Protein AF-A0A8T5KZ20-F1 (afdb_monomer_lite)

Radius of gyration: 14.6 Å; chains: 1; bounding box: 41×32×32 Å

Secondary structure (DSSP, 8-state):
-PPPHHHHHHHHHHHHTT--HHHHHHIIIIIHHHHHHHHHHH---HHHHHHHHHHHT-SSHHHHHHHHHHHHHHHHSS---GGGTHHHHHHHHHHHHH-S-HHHHHHHHHHHHHHHHH-GGG--S---HHHHHHHHHHHHHH-GGGHHHHHHHHHHHHHHH-

Structure (mmCIF, N/CA/C/O backbone):
data_AF-A0A8T5KZ20-F1
#
_entry.id   AF-A0A8T5KZ20-F1
#
loop_
_atom_site.group_PDB
_atom_site.id
_atom_site.type_symbol
_atom_site.label_atom_id
_atom_site.label_alt_id
_atom_site.label_comp_id
_atom_site.label_asym_id
_atom_site.label_entity_id
_atom_site.label_seq_id
_atom_site.pdbx_PDB_ins_code
_atom_site.Cartn_x
_atom_site.Cartn_y
_atom_site.Cartn_z
_atom_site.occupancy
_atom_site.B_iso_or_equiv
_atom_site.auth_seq_id
_atom_site.auth_comp_id
_atom_site.auth_asym_id
_atom_site.auth_atom_id
_atom_site.pdbx_PDB_model_num
ATOM 1 N N . MET A 1 1 ? 22.403 11.211 11.321 1.00 44.22 1 MET A N 1
ATOM 2 C CA . MET A 1 1 ? 20.961 11.431 11.561 1.00 44.22 1 MET A CA 1
ATOM 3 C C . MET A 1 1 ? 20.259 10.110 11.298 1.00 44.22 1 MET A C 1
ATOM 5 O O . MET A 1 1 ? 20.687 9.432 10.369 1.00 44.22 1 MET A O 1
ATOM 9 N N . SER A 1 2 ? 19.284 9.719 12.126 1.00 60.84 2 SER A N 1
ATOM 10 C CA . SER A 1 2 ? 18.373 8.611 11.785 1.00 60.84 2 SER A CA 1
ATOM 11 C C . SER A 1 2 ? 17.575 9.001 10.534 1.00 60.84 2 SER A C 1
ATOM 13 O O . SER A 1 2 ? 17.360 10.195 10.323 1.00 60.84 2 SER A O 1
ATOM 15 N N . ARG A 1 3 ? 17.213 8.041 9.679 1.00 70.69 3 ARG A N 1
ATOM 16 C CA . ARG A 1 3 ? 16.355 8.304 8.510 1.00 70.69 3 ARG A CA 1
ATOM 17 C C . ARG A 1 3 ? 14.904 8.399 8.974 1.00 70.69 3 ARG A C 1
ATOM 19 O O . ARG A 1 3 ? 14.487 7.542 9.743 1.00 70.69 3 ARG A O 1
ATOM 26 N N . THR A 1 4 ? 14.162 9.392 8.488 1.00 87.44 4 THR A N 1
ATOM 27 C CA . THR A 1 4 ? 12.720 9.515 8.764 1.00 87.44 4 THR A CA 1
ATOM 28 C C . THR A 1 4 ? 11.908 8.546 7.894 1.00 87.44 4 THR A C 1
ATOM 30 O O . THR A 1 4 ? 12.396 8.095 6.852 1.00 87.44 4 THR A O 1
ATOM 33 N N . ALA A 1 5 ? 10.656 8.252 8.265 1.00 89.94 5 ALA A N 1
ATOM 34 C CA . ALA A 1 5 ? 9.738 7.461 7.430 1.00 89.94 5 ALA A CA 1
ATOM 35 C C . ALA A 1 5 ? 9.589 8.074 6.023 1.00 89.94 5 ALA A C 1
ATOM 37 O O . ALA A 1 5 ? 9.722 7.392 5.006 1.00 89.94 5 ALA A O 1
ATOM 38 N N . THR A 1 6 ? 9.444 9.397 5.965 1.00 90.00 6 THR A N 1
ATOM 39 C CA . THR A 1 6 ? 9.458 10.206 4.742 1.00 90.00 6 THR A CA 1
ATOM 40 C C . THR A 1 6 ? 10.697 9.991 3.863 1.00 90.00 6 THR A C 1
ATOM 42 O O . THR A 1 6 ? 10.554 9.977 2.632 1.00 90.00 6 THR A O 1
ATOM 45 N N . ASP A 1 7 ? 11.893 9.838 4.440 1.00 91.94 7 ASP A N 1
ATOM 46 C CA . ASP A 1 7 ? 13.124 9.565 3.681 1.00 91.94 7 ASP A CA 1
ATOM 47 C C . ASP A 1 7 ? 13.110 8.149 3.106 1.00 91.94 7 ASP A C 1
ATOM 49 O O . ASP A 1 7 ? 13.436 7.957 1.938 1.00 91.94 7 ASP A O 1
ATOM 53 N N . ILE A 1 8 ? 12.678 7.164 3.899 1.00 95.12 8 ILE A N 1
ATOM 54 C CA . ILE A 1 8 ? 12.572 5.765 3.462 1.00 95.12 8 ILE A CA 1
ATOM 55 C C . ILE A 1 8 ? 11.581 5.646 2.298 1.00 95.12 8 ILE A C 1
ATOM 57 O O . ILE A 1 8 ? 11.907 5.024 1.287 1.00 95.12 8 ILE A O 1
ATOM 61 N N . ILE A 1 9 ?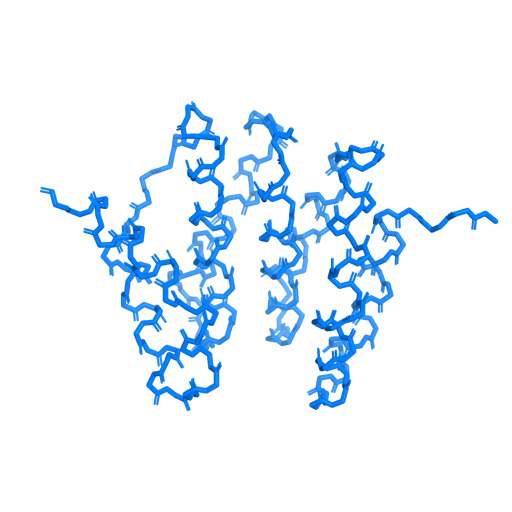 10.424 6.315 2.390 1.00 94.94 9 ILE A N 1
ATOM 62 C CA . ILE A 1 9 ? 9.430 6.352 1.309 1.00 94.94 9 ILE A CA 1
ATOM 63 C C . ILE A 1 9 ? 10.046 6.925 0.024 1.00 94.94 9 ILE A C 1
ATOM 65 O O . ILE A 1 9 ? 9.833 6.388 -1.062 1.00 94.94 9 ILE A O 1
ATOM 69 N N . SER A 1 10 ? 10.826 8.002 0.144 1.00 94.56 10 SER A N 1
ATOM 70 C CA . SER A 1 10 ? 11.446 8.676 -1.007 1.00 94.56 10 SER A CA 1
ATOM 71 C C . SER A 1 10 ? 12.562 7.841 -1.636 1.00 94.56 10 SER A C 1
ATOM 73 O O . SER A 1 10 ? 12.692 7.819 -2.858 1.00 94.56 10 SER A O 1
ATOM 75 N N . ASP A 1 11 ? 13.335 7.126 -0.819 1.00 94.69 11 ASP A N 1
ATOM 76 C CA . ASP A 1 11 ? 14.331 6.175 -1.300 1.00 94.69 11 ASP A CA 1
ATOM 77 C C . ASP A 1 11 ? 13.656 5.057 -2.097 1.00 94.69 11 ASP A C 1
ATOM 79 O O . ASP A 1 11 ? 14.062 4.811 -3.231 1.00 94.69 11 ASP A O 1
ATOM 83 N N . GLY A 1 12 ? 12.595 4.438 -1.569 1.00 96.25 12 GLY A N 1
ATOM 84 C CA . GLY A 1 12 ? 11.894 3.359 -2.273 1.00 96.25 12 GLY A CA 1
ATOM 85 C C . GLY A 1 12 ? 11.258 3.797 -3.592 1.00 96.25 12 GLY A C 1
ATOM 86 O O . GLY A 1 12 ? 11.312 3.038 -4.553 1.00 96.25 12 GLY A O 1
ATOM 87 N N . LEU A 1 13 ? 10.811 5.055 -3.721 1.00 97.19 13 LEU A N 1
ATOM 88 C CA . LEU A 1 13 ? 10.358 5.600 -5.009 1.00 97.19 13 LEU A CA 1
ATOM 89 C C . LEU A 1 13 ? 11.448 5.503 -6.094 1.00 97.19 13 LEU A C 1
ATOM 91 O O . LEU A 1 13 ? 11.149 5.217 -7.250 1.00 97.19 13 LEU A O 1
ATOM 95 N N . SER A 1 14 ? 12.719 5.710 -5.741 1.00 96.12 14 SER A N 1
ATOM 96 C CA . SER A 1 14 ? 13.820 5.610 -6.709 1.00 96.12 14 SER A CA 1
ATOM 97 C C . SER A 1 14 ? 14.075 4.182 -7.209 1.00 96.12 14 SER A C 1
ATOM 99 O O . SER A 1 14 ? 14.599 4.015 -8.312 1.00 96.12 14 SER A O 1
ATOM 101 N N . TYR A 1 15 ? 13.696 3.172 -6.421 1.00 97.06 15 TYR A N 1
ATOM 102 C CA . TYR A 1 15 ? 13.741 1.755 -6.791 1.00 97.06 15 TYR A CA 1
ATOM 103 C C . TYR A 1 15 ? 12.489 1.370 -7.587 1.00 97.06 15 TYR A C 1
ATOM 105 O O . TYR A 1 15 ? 12.611 0.798 -8.666 1.00 97.06 15 TYR A O 1
ATOM 113 N N . ALA A 1 16 ? 11.308 1.809 -7.146 1.00 96.31 16 ALA A N 1
ATOM 114 C CA . ALA A 1 16 ? 10.041 1.565 -7.836 1.00 96.31 16 ALA A CA 1
ATOM 115 C C . ALA A 1 16 ? 10.035 2.110 -9.277 1.00 96.31 16 ALA A C 1
ATOM 117 O O . ALA A 1 16 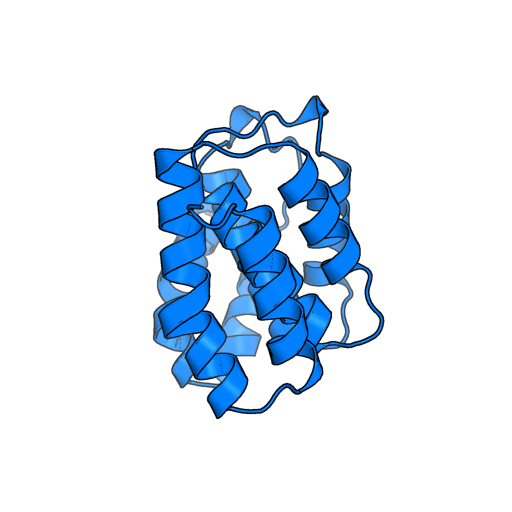? 9.517 1.470 -10.181 1.00 96.31 16 ALA A O 1
ATOM 118 N N . ILE A 1 17 ? 10.676 3.260 -9.531 1.00 95.94 17 ILE A N 1
ATOM 119 C CA . ILE A 1 17 ? 10.820 3.808 -10.895 1.00 95.94 17 ILE A CA 1
ATOM 120 C C . ILE A 1 17 ? 11.606 2.869 -11.825 1.00 95.94 17 ILE A C 1
ATOM 122 O O . ILE A 1 17 ? 11.356 2.859 -13.030 1.00 95.94 17 ILE A O 1
ATOM 126 N N . LYS A 1 18 ? 12.583 2.125 -11.297 1.00 94.62 18 LYS A N 1
ATOM 127 C CA . LYS A 1 18 ? 13.371 1.170 -12.088 1.00 94.62 18 LYS A CA 1
ATOM 128 C C . LYS A 1 18 ? 12.610 -0.138 -12.296 1.00 94.62 18 LYS A C 1
ATOM 130 O O . LYS A 1 18 ? 12.681 -0.683 -13.392 1.00 94.62 18 LYS A O 1
ATOM 135 N N . GLY A 1 19 ? 11.897 -0.595 -11.262 1.00 89.50 19 GLY A N 1
ATOM 136 C CA . GLY A 1 19 ? 10.937 -1.697 -11.330 1.00 89.50 19 GLY A CA 1
ATOM 137 C C . GLY A 1 19 ? 11.530 -3.053 -11.716 1.00 89.50 19 GLY A C 1
ATOM 138 O O . GLY A 1 19 ? 10.825 -3.851 -12.320 1.00 89.50 19 GLY A O 1
ATOM 139 N N . SER A 1 20 ? 12.816 -3.307 -11.442 1.00 94.69 20 SER A N 1
ATOM 140 C CA . SER A 1 20 ? 13.394 -4.646 -11.631 1.00 94.69 20 SER A CA 1
ATOM 141 C C . SER A 1 20 ? 13.108 -5.560 -10.436 1.00 94.69 20 SER A C 1
ATOM 143 O O . SER A 1 20 ? 12.874 -5.071 -9.331 1.00 94.69 20 SER A O 1
ATOM 145 N N . ASP A 1 21 ? 13.190 -6.877 -10.627 1.00 91.50 21 ASP A N 1
ATOM 146 C CA . ASP A 1 21 ? 12.980 -7.867 -9.556 1.00 91.50 21 ASP A CA 1
ATOM 147 C C . ASP A 1 21 ? 13.920 -7.637 -8.357 1.00 91.50 21 ASP A C 1
ATOM 149 O O . ASP A 1 21 ? 13.506 -7.714 -7.200 1.00 91.50 21 ASP A O 1
ATOM 153 N N . ASP A 1 22 ? 15.180 -7.267 -8.620 1.00 94.75 22 ASP A N 1
ATOM 154 C CA . ASP A 1 22 ? 16.159 -6.922 -7.580 1.00 94.75 22 ASP A CA 1
ATOM 155 C C . ASP A 1 22 ? 15.755 -5.645 -6.816 1.00 94.75 22 ASP A C 1
ATOM 157 O O . ASP A 1 22 ? 15.959 -5.542 -5.601 1.00 94.75 22 ASP A O 1
ATOM 161 N N . ASP A 1 23 ? 15.183 -4.656 -7.515 1.00 96.00 23 ASP A N 1
ATOM 162 C CA . ASP A 1 23 ? 14.691 -3.423 -6.895 1.00 96.00 23 ASP A CA 1
ATOM 163 C C . ASP A 1 23 ? 13.477 -3.715 -5.994 1.00 96.00 23 ASP A C 1
ATOM 165 O O . ASP A 1 23 ? 13.411 -3.191 -4.880 1.00 96.00 23 ASP A O 1
ATOM 169 N N . TRP A 1 24 ? 12.555 -4.578 -6.435 1.00 93.88 24 TRP A N 1
ATOM 170 C CA . TRP A 1 24 ? 11.393 -5.011 -5.651 1.00 93.88 24 TRP A CA 1
ATOM 171 C C . TRP A 1 24 ? 11.781 -5.859 -4.445 1.00 93.88 24 TRP A C 1
ATOM 173 O O . TRP A 1 24 ? 11.332 -5.578 -3.335 1.00 93.88 24 TRP A O 1
ATOM 183 N N . THR A 1 25 ? 12.712 -6.797 -4.618 1.00 93.75 25 THR A N 1
ATOM 184 C CA . THR A 1 25 ? 13.295 -7.567 -3.509 1.00 93.75 25 THR A CA 1
ATOM 185 C C . THR A 1 25 ? 13.895 -6.627 -2.461 1.00 93.75 25 THR A C 1
ATOM 187 O O . THR A 1 25 ? 13.673 -6.777 -1.260 1.00 93.75 25 THR A O 1
ATOM 190 N N . TYR A 1 26 ? 14.618 -5.586 -2.891 1.00 95.94 26 TYR A N 1
ATOM 191 C CA . TYR A 1 26 ? 15.167 -4.595 -1.967 1.00 95.94 26 TYR A CA 1
ATOM 192 C C . TYR A 1 26 ? 14.082 -3.772 -1.256 1.00 95.94 26 TYR A C 1
ATOM 194 O O . TYR A 1 26 ? 14.206 -3.489 -0.059 1.00 95.94 26 TYR A O 1
ATOM 202 N N . ILE A 1 27 ? 13.023 -3.375 -1.964 1.00 95.94 27 ILE A N 1
ATOM 203 C CA . ILE A 1 27 ? 11.883 -2.682 -1.358 1.00 95.94 27 ILE A CA 1
ATOM 204 C C . ILE A 1 27 ? 11.269 -3.561 -0.262 1.00 95.94 27 ILE A C 1
ATOM 206 O O . ILE A 1 27 ? 11.230 -3.130 0.896 1.00 95.94 27 ILE A O 1
ATOM 210 N N . ASP A 1 28 ? 10.877 -4.786 -0.598 1.00 93.19 28 ASP A N 1
ATOM 211 C CA . ASP A 1 28 ? 10.085 -5.660 0.269 1.00 93.19 28 ASP A CA 1
ATOM 212 C C . ASP A 1 28 ? 10.898 -6.221 1.440 1.00 93.19 28 ASP A C 1
ATOM 214 O O . ASP A 1 28 ? 10.429 -6.220 2.579 1.00 93.19 28 ASP A O 1
ATOM 218 N N . GLU A 1 29 ? 12.150 -6.621 1.216 1.00 94.94 29 GLU A N 1
ATOM 219 C CA . GLU A 1 29 ? 12.967 -7.233 2.268 1.00 94.94 29 GLU A CA 1
ATOM 220 C C . GLU A 1 29 ? 13.754 -6.214 3.100 1.00 94.94 29 GLU A C 1
ATOM 222 O O . GLU A 1 29 ? 14.185 -6.514 4.217 1.00 94.94 29 GLU A O 1
ATOM 227 N N . THR A 1 30 ? 13.977 -4.997 2.583 1.00 95.38 30 THR A N 1
ATOM 228 C CA . THR A 1 30 ? 14.826 -4.002 3.258 1.00 95.38 30 THR A CA 1
ATOM 229 C C . THR A 1 30 ? 14.110 -2.705 3.603 1.00 95.38 30 THR A C 1
ATOM 231 O O . THR A 1 30 ? 14.254 -2.232 4.736 1.00 95.38 30 THR A O 1
ATOM 234 N N . LEU A 1 31 ? 13.415 -2.067 2.660 1.00 96.00 31 LEU A N 1
ATOM 235 C CA . LEU A 1 31 ? 12.844 -0.737 2.897 1.00 96.00 31 LEU A CA 1
ATOM 236 C C . LEU A 1 31 ? 11.542 -0.801 3.690 1.00 96.00 31 LEU A C 1
ATOM 238 O O . LEU A 1 31 ? 11.413 -0.059 4.663 1.00 96.00 31 LEU A O 1
ATOM 242 N N . ILE A 1 32 ? 10.628 -1.704 3.341 1.00 94.75 32 ILE A N 1
ATOM 243 C CA . ILE A 1 32 ? 9.338 -1.850 4.026 1.00 94.75 32 ILE A CA 1
ATOM 244 C C . ILE A 1 32 ? 9.501 -2.239 5.505 1.00 94.75 32 ILE A C 1
ATOM 246 O O . ILE A 1 32 ? 8.946 -1.536 6.352 1.00 94.75 32 ILE A O 1
ATOM 250 N N . PRO A 1 33 ? 10.341 -3.222 5.889 1.00 94.56 33 PRO A N 1
ATOM 251 C CA . PRO A 1 33 ? 10.554 -3.538 7.302 1.00 94.56 33 PRO A CA 1
ATOM 252 C C . PRO A 1 33 ? 11.154 -2.371 8.094 1.00 94.56 33 PRO A C 1
ATOM 254 O O . PRO A 1 33 ? 10.833 -2.169 9.267 1.00 94.56 33 PRO A O 1
ATOM 257 N N . LYS A 1 34 ? 12.028 -1.572 7.464 1.00 94.56 34 LYS A N 1
ATOM 258 C CA . LYS A 1 34 ? 12.569 -0.354 8.084 1.00 94.56 34 LYS A CA 1
ATOM 259 C C . LYS A 1 34 ? 11.493 0.709 8.245 1.00 94.56 34 LYS A C 1
ATOM 261 O O . LYS A 1 34 ? 11.443 1.323 9.304 1.00 94.56 34 LYS A O 1
ATOM 266 N N . LEU A 1 35 ? 10.649 0.906 7.232 1.00 93.50 35 LEU A N 1
ATOM 267 C CA . LEU A 1 35 ? 9.530 1.840 7.285 1.00 93.50 35 LEU A CA 1
ATOM 268 C C . LEU A 1 35 ? 8.588 1.480 8.434 1.00 93.50 35 LEU A C 1
ATOM 270 O O . LEU A 1 35 ? 8.359 2.317 9.298 1.00 93.50 35 LEU A O 1
ATOM 274 N N . GLU A 1 36 ? 8.105 0.237 8.494 1.00 92.00 36 GLU A N 1
ATOM 275 C CA . GLU A 1 36 ? 7.197 -0.223 9.553 1.00 92.00 36 GLU A CA 1
ATOM 276 C C . GLU A 1 36 ? 7.810 -0.034 10.945 1.00 92.00 36 GLU A C 1
ATOM 278 O O . GLU A 1 36 ? 7.160 0.493 11.847 1.00 92.00 36 GLU A O 1
ATOM 283 N N . LYS A 1 37 ? 9.091 -0.383 11.114 1.00 91.31 37 LYS A N 1
ATOM 284 C CA . LYS A 1 37 ? 9.805 -0.150 12.371 1.00 91.31 37 LYS A CA 1
ATOM 285 C C . LYS A 1 37 ? 9.857 1.337 12.736 1.00 91.31 37 LYS A C 1
ATOM 287 O O . LYS A 1 37 ? 9.558 1.683 13.876 1.00 91.31 37 LYS A O 1
ATOM 292 N N . THR A 1 38 ? 10.221 2.204 11.792 1.00 90.88 38 THR A N 1
ATOM 293 C CA . THR A 1 38 ? 10.285 3.654 12.019 1.00 90.88 38 THR A CA 1
ATOM 294 C C . THR A 1 38 ? 8.912 4.223 12.368 1.00 90.88 38 THR A C 1
ATOM 296 O O . THR A 1 38 ? 8.817 4.992 13.315 1.00 90.88 38 THR A O 1
ATOM 299 N N . LEU A 1 39 ? 7.843 3.805 11.684 1.00 88.31 39 LEU A N 1
ATOM 300 C CA . LEU A 1 39 ? 6.473 4.239 11.984 1.00 88.31 39 LEU A CA 1
ATOM 301 C C . LEU A 1 39 ? 6.022 3.804 13.388 1.00 88.31 39 LEU A C 1
ATOM 303 O O . LEU A 1 39 ? 5.350 4.557 14.085 1.00 88.31 39 LEU A O 1
ATOM 307 N N . ILE A 1 40 ? 6.418 2.611 13.844 1.00 86.69 40 ILE A N 1
ATOM 308 C CA . ILE A 1 40 ? 6.123 2.138 15.208 1.00 86.69 40 ILE A CA 1
ATOM 309 C C . ILE A 1 40 ? 6.908 2.932 16.265 1.00 86.69 40 ILE A C 1
ATOM 311 O O . ILE A 1 40 ? 6.374 3.219 17.336 1.00 86.69 40 ILE A O 1
ATOM 315 N N . GLU A 1 41 ? 8.177 3.250 15.999 1.00 86.81 41 GLU A N 1
ATOM 316 C CA . GLU A 1 41 ? 9.071 3.919 16.956 1.00 86.81 41 GLU A CA 1
ATOM 317 C C . GLU A 1 41 ? 8.833 5.432 17.044 1.00 86.81 41 GLU A C 1
ATOM 319 O O . GLU A 1 41 ? 8.860 6.000 18.137 1.00 86.81 41 GLU A O 1
ATOM 324 N N . GLU A 1 42 ? 8.619 6.084 15.902 1.00 84.44 42 GLU A N 1
ATOM 325 C CA . GLU A 1 42 ? 8.530 7.543 15.776 1.00 84.44 42 GLU A CA 1
ATOM 326 C C . GLU A 1 42 ? 7.081 8.035 15.617 1.00 84.44 42 GLU A C 1
ATOM 328 O O . GLU A 1 42 ? 6.806 9.215 15.838 1.00 84.44 42 GLU A O 1
ATOM 333 N N . GLY A 1 43 ? 6.147 7.130 15.312 1.00 78.81 43 GLY A N 1
ATOM 334 C CA . GLY A 1 43 ? 4.772 7.452 14.952 1.00 78.81 43 GLY A CA 1
ATOM 335 C C . GLY A 1 43 ? 4.618 7.766 13.464 1.00 78.81 43 GLY A C 1
ATOM 336 O O . GLY A 1 43 ? 5.584 7.826 12.701 1.00 78.81 43 GLY A O 1
ATOM 337 N N . THR A 1 44 ? 3.371 7.983 13.063 1.00 77.19 44 THR A N 1
ATOM 338 C CA . THR A 1 44 ? 3.017 8.359 11.693 1.00 77.19 44 THR A CA 1
ATOM 339 C C . THR A 1 44 ? 2.583 9.821 11.669 1.00 77.19 44 THR A C 1
ATOM 341 O O . THR A 1 44 ? 1.740 10.216 12.475 1.00 77.19 44 THR A O 1
ATOM 344 N N . ASP A 1 45 ? 3.137 10.619 10.755 1.00 77.06 45 ASP A N 1
ATOM 345 C CA . ASP A 1 45 ? 2.697 11.994 10.492 1.00 77.06 45 ASP A CA 1
ATOM 346 C C . ASP A 1 45 ? 1.835 12.046 9.214 1.00 77.06 45 ASP A C 1
ATOM 348 O O . ASP A 1 45 ? 1.834 11.142 8.372 1.00 77.06 45 ASP A O 1
ATOM 352 N N . GLY A 1 46 ? 1.052 13.112 9.055 1.00 77.25 46 GLY A N 1
ATOM 353 C CA . GLY A 1 46 ? 0.161 13.305 7.913 1.00 77.25 46 GLY A CA 1
ATOM 354 C C . GLY A 1 46 ? 0.894 13.388 6.570 1.00 77.25 46 GLY A C 1
ATOM 355 O O . GLY A 1 46 ? 0.305 13.162 5.510 1.00 77.25 46 GLY A O 1
ATOM 356 N N . SER A 1 47 ? 2.192 13.698 6.593 1.00 85.50 47 SER A N 1
ATOM 357 C CA . SER A 1 47 ? 3.015 13.840 5.394 1.00 85.50 47 SER A CA 1
ATOM 358 C C . SER A 1 47 ? 3.207 12.515 4.645 1.00 85.50 47 SER A C 1
ATOM 360 O O . SER A 1 47 ? 3.192 12.493 3.410 1.00 85.50 47 SER A O 1
ATOM 362 N N . GLU A 1 48 ? 3.315 11.406 5.376 1.00 89.69 48 GLU A N 1
ATOM 363 C CA . GLU A 1 48 ? 3.480 10.054 4.856 1.00 89.69 48 GLU A CA 1
ATOM 364 C C . GLU A 1 48 ? 2.222 9.614 4.097 1.00 89.69 48 GLU A C 1
ATOM 366 O O . GLU A 1 48 ? 2.324 9.116 2.972 1.00 89.69 48 GLU A O 1
ATOM 371 N N . TYR A 1 49 ? 1.036 9.899 4.645 1.00 89.44 49 TYR A N 1
ATOM 372 C CA . TYR A 1 49 ? -0.246 9.634 3.987 1.00 89.44 49 TYR A CA 1
ATOM 373 C C . TYR A 1 49 ? -0.394 10.426 2.679 1.00 89.44 49 TYR A C 1
ATOM 375 O O . TYR A 1 49 ? -0.743 9.855 1.645 1.00 89.44 49 TYR A O 1
ATOM 383 N N . ILE A 1 50 ? -0.053 11.723 2.683 1.00 89.50 50 ILE A N 1
ATOM 384 C CA . ILE A 1 50 ? -0.086 12.572 1.476 1.00 89.50 50 ILE A CA 1
ATOM 385 C C . ILE A 1 50 ? 0.889 12.057 0.410 1.00 89.50 50 ILE A C 1
ATOM 387 O O . ILE A 1 50 ? 0.604 12.124 -0.788 1.00 89.50 50 ILE A O 1
ATOM 391 N N . LYS A 1 51 ? 2.065 11.562 0.814 1.00 92.00 51 LYS A N 1
ATOM 392 C CA . LYS A 1 51 ? 3.015 10.952 -0.122 1.00 92.00 51 LYS A CA 1
ATOM 393 C C . LYS A 1 51 ? 2.445 9.677 -0.728 1.00 92.00 51 LYS A C 1
ATOM 395 O O . LYS A 1 51 ? 2.465 9.561 -1.949 1.00 92.00 51 LYS A O 1
ATOM 400 N N . SER A 1 52 ? 1.904 8.780 0.093 1.00 93.19 52 SER A N 1
ATOM 401 C CA . SER A 1 52 ? 1.258 7.550 -0.374 1.00 93.19 52 SER A CA 1
ATOM 402 C C . SER A 1 52 ? 0.148 7.845 -1.386 1.00 93.19 52 SER A C 1
ATOM 404 O O . SER A 1 52 ? 0.101 7.231 -2.447 1.00 93.19 52 SER A O 1
ATOM 406 N N . GLU A 1 53 ? -0.681 8.859 -1.116 1.00 94.44 53 GLU A N 1
ATOM 407 C CA . GLU A 1 53 ? -1.749 9.292 -2.023 1.00 94.44 53 GLU A CA 1
ATOM 408 C C . GLU A 1 53 ? -1.189 9.737 -3.382 1.00 94.44 53 GLU A C 1
ATOM 410 O O . GLU A 1 53 ? -1.685 9.341 -4.435 1.00 94.44 53 GLU A O 1
ATOM 415 N N . LYS A 1 54 ? -0.122 10.544 -3.381 1.00 95.62 54 LYS A N 1
ATOM 416 C CA . LYS A 1 54 ? 0.517 11.015 -4.620 1.00 95.62 54 LYS A CA 1
ATOM 417 C C . LYS A 1 54 ? 1.142 9.883 -5.431 1.00 95.62 54 LYS A C 1
ATOM 419 O O . LYS A 1 54 ? 1.127 9.963 -6.656 1.00 95.62 54 LYS A O 1
ATOM 424 N N . LEU A 1 55 ? 1.693 8.865 -4.769 1.00 97.19 55 LEU A N 1
ATOM 425 C CA . LEU A 1 55 ? 2.234 7.675 -5.431 1.00 97.19 55 LEU A CA 1
ATOM 426 C C . LEU A 1 55 ? 1.113 6.894 -6.133 1.00 97.19 55 LEU A C 1
ATOM 428 O O . LEU A 1 55 ? 1.234 6.574 -7.309 1.00 97.19 55 LEU A O 1
ATOM 432 N N . LEU A 1 56 ? -0.017 6.690 -5.456 1.00 97.19 56 LEU A N 1
ATOM 433 C CA . LEU A 1 56 ? -1.176 5.974 -6.004 1.00 97.19 56 LEU A CA 1
ATOM 434 C C . LEU A 1 56 ? -1.858 6.694 -7.176 1.00 97.19 56 LEU A C 1
ATOM 436 O O . LEU A 1 56 ? -2.480 6.053 -8.014 1.00 97.19 56 LEU A O 1
ATOM 440 N N . ARG A 1 57 ? -1.736 8.022 -7.267 1.00 96.62 57 ARG A N 1
ATOM 441 C CA . ARG A 1 57 ? -2.243 8.809 -8.407 1.00 96.62 57 ARG A CA 1
ATOM 442 C C . ARG A 1 57 ? -1.283 8.846 -9.604 1.00 96.62 57 ARG A C 1
ATOM 444 O O . ARG A 1 57 ? -1.554 9.562 -10.567 1.00 96.62 57 ARG A O 1
ATOM 451 N N . ASN A 1 58 ? -0.138 8.170 -9.536 1.00 97.25 58 ASN A N 1
ATOM 452 C CA . ASN A 1 58 ? 0.863 8.219 -10.596 1.00 97.25 58 ASN A CA 1
ATOM 453 C C . ASN A 1 58 ? 0.439 7.402 -11.827 1.00 97.25 58 ASN A C 1
ATOM 455 O O . ASN A 1 58 ? -0.229 6.384 -11.704 1.00 97.25 58 ASN A O 1
ATOM 459 N N . GLU A 1 59 ? 0.861 7.814 -13.021 1.00 95.56 59 GLU A N 1
ATOM 460 C CA . GLU A 1 59 ? 0.573 7.086 -14.267 1.00 95.56 59 GLU A CA 1
ATOM 461 C C . GLU A 1 59 ? 1.401 5.797 -14.413 1.00 95.56 59 GLU A C 1
ATOM 463 O O . GLU A 1 59 ? 0.981 4.873 -15.107 1.00 95.56 59 GLU A O 1
ATOM 468 N N . ASN A 1 60 ? 2.543 5.697 -13.729 1.00 95.94 60 ASN A N 1
ATOM 469 C CA . ASN A 1 60 ? 3.378 4.502 -13.693 1.00 95.94 60 ASN A CA 1
ATOM 470 C C . ASN A 1 60 ? 2.844 3.487 -12.666 1.00 95.94 60 ASN A C 1
ATOM 472 O O . ASN A 1 60 ? 2.657 3.812 -11.494 1.00 95.94 60 ASN A O 1
ATOM 476 N N . ASP A 1 61 ? 2.622 2.262 -13.123 1.00 95.62 61 ASP A N 1
ATOM 477 C CA . ASP A 1 61 ? 2.104 1.123 -12.369 1.00 95.62 61 ASP A CA 1
ATOM 478 C C . ASP A 1 61 ? 3.013 0.694 -11.214 1.00 95.62 61 ASP A C 1
ATOM 480 O O . ASP A 1 61 ? 2.524 0.576 -10.094 1.00 95.62 61 ASP A O 1
ATOM 484 N N . ASN A 1 62 ? 4.330 0.593 -11.424 1.00 96.69 62 ASN A N 1
ATOM 485 C CA . ASN A 1 62 ? 5.277 0.281 -10.345 1.00 96.69 62 ASN A CA 1
ATOM 486 C C . ASN A 1 62 ? 5.243 1.331 -9.223 1.00 96.69 62 ASN A C 1
ATOM 488 O O . ASN A 1 62 ? 5.367 1.011 -8.040 1.00 96.69 62 ASN A O 1
ATOM 492 N N . ILE A 1 63 ? 5.048 2.609 -9.570 1.00 97.81 63 ILE A N 1
ATOM 493 C CA . ILE A 1 63 ? 4.897 3.675 -8.570 1.00 97.81 63 ILE A CA 1
ATOM 494 C C . ILE A 1 63 ? 3.576 3.523 -7.801 1.00 97.81 63 ILE A C 1
ATOM 496 O O . ILE A 1 63 ? 3.557 3.768 -6.591 1.00 97.81 63 ILE A O 1
ATOM 500 N N . ARG A 1 64 ? 2.485 3.112 -8.462 1.00 97.56 64 ARG A N 1
ATOM 501 C CA . ARG A 1 64 ? 1.198 2.861 -7.791 1.00 97.56 64 ARG A CA 1
ATOM 502 C C . ARG A 1 64 ? 1.252 1.633 -6.887 1.00 97.56 64 ARG A C 1
ATOM 504 O O . ARG A 1 64 ? 0.790 1.728 -5.752 1.00 97.56 64 ARG A O 1
ATOM 511 N N . ASP A 1 65 ? 1.863 0.542 -7.343 1.00 96.31 65 ASP A N 1
ATOM 512 C CA . ASP A 1 65 ? 2.145 -0.658 -6.543 1.00 96.31 65 ASP A CA 1
ATOM 513 C C . ASP A 1 65 ? 2.906 -0.268 -5.267 1.00 96.31 65 ASP A C 1
ATOM 515 O O . ASP A 1 65 ? 2.436 -0.480 -4.144 1.00 96.31 65 ASP A O 1
ATOM 519 N N . TYR A 1 66 ? 4.003 0.478 -5.422 1.00 97.75 66 TYR A N 1
ATOM 520 C CA . TYR A 1 66 ? 4.778 0.966 -4.287 1.00 97.75 66 TYR A CA 1
ATOM 521 C C . TYR A 1 66 ? 3.952 1.876 -3.363 1.00 97.75 66 TYR A C 1
ATOM 523 O O . TYR A 1 66 ? 4.036 1.771 -2.138 1.00 97.75 66 TYR A O 1
ATOM 531 N N . GLY A 1 67 ? 3.101 2.735 -3.931 1.00 97.44 67 GLY A N 1
ATOM 532 C CA . GLY A 1 67 ? 2.158 3.560 -3.180 1.00 97.44 67 GLY A CA 1
ATOM 533 C C . GLY A 1 67 ? 1.171 2.749 -2.334 1.00 97.44 67 GLY A C 1
ATOM 534 O O . GLY A 1 67 ? 0.879 3.143 -1.204 1.00 97.44 67 GLY A O 1
ATOM 535 N N . GLY A 1 68 ? 0.687 1.612 -2.836 1.00 96.88 68 GLY A N 1
ATOM 536 C CA . GLY A 1 68 ? -0.175 0.692 -2.088 1.00 96.88 68 GLY A CA 1
ATOM 537 C C . GLY A 1 68 ? 0.580 -0.058 -0.988 1.00 96.88 68 GLY A C 1
ATOM 538 O O . GLY A 1 68 ? 0.069 -0.224 0.123 1.00 96.88 68 GLY A O 1
ATOM 539 N N . THR A 1 69 ? 1.830 -0.440 -1.249 1.00 95.88 69 THR A N 1
ATOM 540 C CA . THR A 1 69 ? 2.707 -1.072 -0.253 1.00 95.88 69 THR A CA 1
ATOM 541 C C . THR A 1 69 ? 3.000 -0.122 0.912 1.00 95.88 69 THR A C 1
ATOM 543 O O . THR A 1 69 ? 2.824 -0.496 2.073 1.00 95.88 69 THR A O 1
ATOM 546 N N . VAL A 1 70 ? 3.333 1.144 0.628 1.00 95.69 70 VAL A N 1
ATOM 547 C CA . VAL A 1 70 ? 3.496 2.188 1.657 1.00 95.69 70 VAL A CA 1
ATOM 548 C C . VAL A 1 70 ? 2.201 2.383 2.447 1.00 95.69 70 VAL A C 1
ATOM 550 O O . VAL A 1 70 ? 2.243 2.381 3.677 1.00 95.69 70 VAL A O 1
ATOM 553 N N . ALA A 1 71 ? 1.051 2.495 1.773 1.00 94.69 71 ALA A N 1
ATOM 554 C CA . ALA A 1 71 ? -0.243 2.648 2.440 1.00 94.69 71 ALA A CA 1
ATOM 555 C C . ALA A 1 71 ? -0.537 1.483 3.397 1.00 94.69 71 ALA A C 1
ATOM 557 O O . ALA A 1 71 ? -0.971 1.706 4.526 1.00 94.69 71 ALA A O 1
ATOM 558 N N . THR A 1 72 ? -0.240 0.252 2.976 1.00 94.31 72 THR A N 1
ATOM 559 C CA . THR A 1 72 ? -0.388 -0.946 3.812 1.00 94.31 72 THR A CA 1
ATOM 560 C C . THR A 1 72 ? 0.435 -0.821 5.098 1.00 94.31 72 THR A C 1
ATOM 562 O O . THR A 1 72 ? -0.099 -1.020 6.189 1.00 94.31 72 THR A O 1
ATOM 565 N N . SER A 1 73 ? 1.709 -0.424 5.005 1.00 93.12 73 SER A N 1
ATOM 566 C CA . SER A 1 73 ? 2.558 -0.208 6.186 1.00 93.12 73 SER A CA 1
ATOM 567 C C . SER A 1 73 ? 2.054 0.913 7.095 1.00 93.12 73 SER A C 1
ATOM 569 O O . SER A 1 73 ? 2.129 0.773 8.314 1.00 93.12 73 SER A O 1
ATOM 571 N N . LEU A 1 74 ? 1.501 1.997 6.539 1.00 91.06 74 LEU A N 1
ATOM 572 C CA . LEU A 1 74 ? 0.908 3.075 7.336 1.00 91.06 74 LEU A CA 1
ATOM 573 C C . LEU A 1 74 ? -0.284 2.562 8.154 1.00 91.06 74 LEU A C 1
ATOM 575 O O . LEU A 1 74 ? -0.315 2.753 9.370 1.00 91.06 74 LEU A O 1
ATOM 579 N N . PHE A 1 75 ? -1.217 1.843 7.524 1.00 89.31 75 PHE A N 1
ATOM 580 C CA . PHE A 1 75 ? -2.426 1.350 8.193 1.00 89.31 75 PHE A CA 1
ATOM 581 C C . PHE A 1 75 ? -2.197 0.189 9.161 1.00 89.31 75 PHE A C 1
ATOM 583 O O . PHE A 1 75 ? -2.972 0.033 10.106 1.00 89.31 75 PHE A O 1
ATOM 590 N N . LYS A 1 76 ? -1.117 -0.584 8.994 1.00 87.38 76 LYS A N 1
ATOM 591 C CA . LYS A 1 76 ? -0.678 -1.563 10.002 1.00 87.38 76 LYS A CA 1
ATOM 592 C C . LYS A 1 76 ? -0.316 -0.913 11.340 1.00 87.38 76 LYS A C 1
ATOM 594 O O . LYS A 1 76 ? -0.328 -1.580 12.376 1.00 87.38 76 LYS A O 1
ATOM 599 N N . THR A 1 77 ? 0.030 0.375 11.345 1.00 77.81 77 THR A N 1
ATOM 600 C CA . THR A 1 77 ? 0.357 1.103 12.574 1.00 77.81 77 THR A CA 1
ATOM 601 C C . THR A 1 77 ? -0.889 1.791 13.144 1.00 77.81 77 THR A C 1
ATOM 603 O O . THR A 1 77 ? -1.614 2.495 12.450 1.00 77.81 77 THR A O 1
ATOM 606 N N . LYS A 1 78 ? -1.177 1.561 14.434 1.00 58.69 78 LYS A N 1
ATOM 607 C CA . LYS A 1 78 ? -2.461 1.880 15.105 1.00 58.69 78 LYS A CA 1
ATOM 608 C C . LYS A 1 78 ? -2.818 3.370 15.252 1.00 58.69 78 LYS A C 1
ATOM 610 O O . LYS A 1 78 ? -3.786 3.691 15.933 1.00 58.69 78 LYS A O 1
ATOM 615 N N . SER A 1 79 ? -2.052 4.293 14.684 1.00 59.34 79 SER A N 1
ATOM 616 C CA . SER A 1 79 ? -2.298 5.732 14.821 1.00 59.34 79 SER A CA 1
ATOM 617 C C . SER A 1 79 ? -2.721 6.326 13.482 1.00 59.34 79 SER A C 1
ATOM 619 O O . SER A 1 79 ? -1.907 6.886 12.747 1.00 59.34 79 SER A O 1
ATOM 621 N N . TYR A 1 80 ? -4.009 6.191 13.176 1.00 63.53 80 TYR A N 1
ATOM 622 C CA . TYR A 1 80 ? -4.659 6.840 12.044 1.00 63.53 80 TYR A CA 1
ATOM 623 C C . TYR A 1 80 ? -5.868 7.644 12.531 1.00 63.53 80 TYR A C 1
ATOM 625 O O . TYR A 1 80 ? -6.700 7.129 13.278 1.00 63.53 80 TYR A O 1
ATOM 633 N N . ILE A 1 81 ? -5.977 8.903 12.100 1.00 63.25 81 ILE A N 1
ATOM 634 C CA . ILE A 1 81 ? -7.154 9.748 12.334 1.00 63.25 81 ILE A CA 1
ATOM 635 C C . ILE A 1 81 ? -7.854 9.957 10.989 1.00 63.25 81 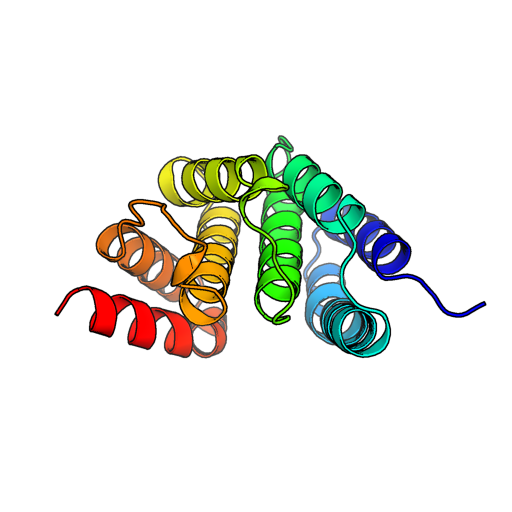ILE A C 1
ATOM 637 O O . ILE A 1 81 ? -7.339 10.641 10.106 1.00 63.25 81 ILE A O 1
ATOM 641 N N . HIS A 1 82 ? -9.051 9.384 10.835 1.00 60.09 82 HIS A N 1
ATOM 642 C CA . HIS A 1 82 ? -9.778 9.372 9.560 1.00 60.09 82 HIS A CA 1
ATOM 643 C C . HIS A 1 82 ? -10.014 10.744 8.943 1.00 60.09 82 HIS A C 1
ATOM 645 O O . HIS A 1 82 ? -9.820 10.932 7.741 1.00 60.09 82 HIS A O 1
ATOM 651 N N . SER A 1 83 ? -10.397 11.720 9.769 1.00 58.72 83 SER A N 1
ATOM 652 C CA . SER A 1 83 ? -10.759 13.060 9.305 1.00 58.72 83 SER A CA 1
ATOM 653 C C . SER A 1 83 ? -9.632 13.785 8.569 1.00 58.72 83 SER A C 1
ATOM 655 O O . SER A 1 83 ? -9.901 14.755 7.868 1.00 58.72 83 SER A O 1
ATOM 657 N N . GLU A 1 84 ? -8.382 13.349 8.725 1.00 65.81 84 GLU A N 1
ATOM 658 C CA . GLU A 1 84 ? -7.219 13.997 8.115 1.00 65.81 84 GLU A CA 1
ATOM 659 C C . GLU A 1 84 ? -6.824 13.366 6.769 1.00 65.81 84 GLU A C 1
ATOM 661 O O . GLU A 1 84 ? -6.060 13.959 6.004 1.00 65.81 84 GLU A O 1
ATOM 666 N N . HIS A 1 85 ? -7.360 12.184 6.444 1.00 71.12 85 HIS A N 1
ATOM 667 C CA . HIS A 1 85 ? -6.814 11.319 5.394 1.00 71.12 85 HIS A CA 1
ATOM 668 C C . HIS A 1 85 ? -7.880 10.529 4.613 1.00 71.12 85 HIS A C 1
ATOM 670 O O . HIS A 1 85 ? -7.565 9.493 4.020 1.00 71.12 85 HIS A O 1
ATOM 676 N N . SER A 1 86 ? -9.128 11.007 4.575 1.00 76.44 86 SER A N 1
ATOM 677 C CA . SER A 1 86 ? -10.210 10.417 3.766 1.00 76.44 86 SER A CA 1
ATOM 678 C C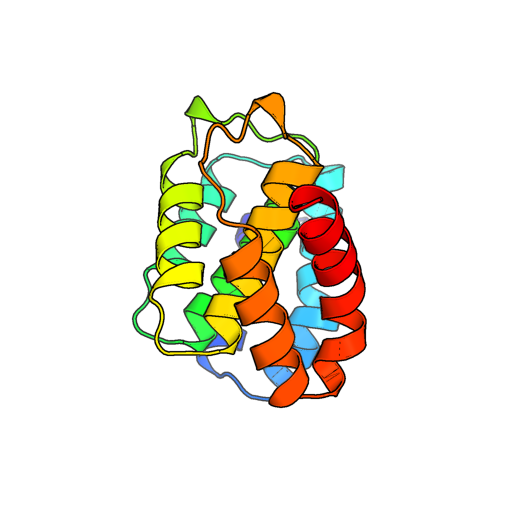 . SER A 1 86 ? -9.820 10.269 2.288 1.00 76.44 86 SER A C 1
ATOM 680 O O . SER A 1 86 ? -10.130 9.259 1.662 1.00 76.44 86 SER A O 1
ATOM 682 N N . ASN A 1 87 ? -9.049 11.223 1.757 1.00 86.06 87 ASN A N 1
ATOM 683 C CA . ASN A 1 87 ? -8.605 11.228 0.361 1.00 86.06 87 ASN A CA 1
ATOM 684 C C . ASN A 1 87 ? -7.724 10.023 0.001 1.00 86.06 87 ASN A C 1
ATOM 686 O O . ASN A 1 87 ? -7.851 9.494 -1.100 1.00 86.06 87 ASN A O 1
ATOM 690 N N . LEU A 1 88 ? -6.840 9.570 0.903 1.00 91.00 88 LEU A N 1
ATOM 691 C CA . LEU A 1 88 ? -6.006 8.397 0.627 1.00 91.00 88 LEU A CA 1
ATOM 692 C C . LEU A 1 88 ? -6.876 7.150 0.482 1.00 91.00 88 LEU A C 1
ATOM 694 O O . LEU A 1 88 ? -6.668 6.359 -0.432 1.00 91.00 88 LEU A O 1
ATOM 698 N N . LEU A 1 89 ? -7.859 6.986 1.364 1.00 89.88 89 LEU A N 1
ATOM 699 C CA . LEU A 1 89 ? -8.749 5.838 1.310 1.00 89.88 89 LEU A CA 1
ATOM 700 C C . LEU A 1 89 ? -9.652 5.864 0.064 1.00 89.88 89 LEU A C 1
ATOM 702 O O . LEU A 1 89 ? -9.869 4.821 -0.549 1.00 89.88 89 LEU A O 1
ATOM 706 N N . GLU A 1 90 ? -10.129 7.037 -0.362 1.00 91.31 90 GLU A N 1
ATOM 707 C CA . GLU A 1 90 ? -10.851 7.189 -1.636 1.00 91.31 90 GLU A CA 1
ATOM 708 C C . GLU A 1 90 ? -9.981 6.811 -2.841 1.00 91.31 90 GLU A C 1
ATOM 710 O O . GLU A 1 90 ? -10.436 6.102 -3.740 1.00 91.31 90 GLU A O 1
ATOM 715 N N . VAL A 1 91 ? -8.714 7.237 -2.851 1.00 95.25 91 VAL A N 1
ATOM 716 C CA . VAL A 1 91 ? -7.757 6.866 -3.901 1.00 95.25 91 VAL A CA 1
ATOM 717 C C . VAL A 1 91 ? -7.494 5.368 -3.895 1.00 95.25 91 VAL A C 1
ATOM 719 O O . VAL A 1 91 ? -7.525 4.752 -4.953 1.00 95.25 91 VAL A O 1
ATOM 722 N N . LEU A 1 92 ? -7.290 4.766 -2.724 1.00 95.56 92 LEU A N 1
ATOM 723 C CA . LEU A 1 92 ? -7.117 3.321 -2.597 1.00 95.56 92 LEU A CA 1
ATOM 724 C C . LEU A 1 92 ? -8.330 2.555 -3.117 1.00 95.56 92 LEU A C 1
ATOM 726 O O . LEU A 1 92 ? -8.148 1.558 -3.804 1.00 95.56 92 LEU A O 1
ATOM 730 N N . LYS A 1 93 ? -9.555 3.033 -2.862 1.00 94.38 93 LYS A N 1
ATOM 731 C CA . LYS A 1 93 ? -10.761 2.447 -3.460 1.00 94.38 93 LYS A CA 1
ATOM 732 C C . LYS A 1 93 ? -10.741 2.550 -4.979 1.00 94.38 93 LYS A C 1
ATOM 734 O O . LYS A 1 93 ? -10.969 1.541 -5.632 1.00 94.38 93 LYS A O 1
ATOM 739 N N . SER A 1 94 ? -10.451 3.723 -5.544 1.00 95.62 94 SER A N 1
ATOM 740 C CA . SER A 1 94 ? -10.376 3.877 -7.005 1.00 95.62 94 SER A CA 1
ATOM 741 C C . SER A 1 94 ? -9.313 2.951 -7.607 1.00 95.62 94 SER A C 1
ATOM 743 O O . SER A 1 94 ? -9.630 2.197 -8.520 1.00 95.62 94 SER A O 1
ATOM 745 N N . VAL A 1 95 ? -8.107 2.880 -7.031 1.00 97.75 95 VAL A N 1
ATOM 746 C CA . VAL A 1 95 ? -7.056 1.961 -7.503 1.00 97.75 95 VAL A CA 1
ATOM 747 C C . VAL A 1 95 ? -7.494 0.500 -7.368 1.00 97.75 95 VAL A C 1
ATOM 749 O O . VAL A 1 95 ? -7.482 -0.237 -8.348 1.00 97.75 95 VAL A O 1
ATOM 752 N N . ALA A 1 96 ? -7.972 0.075 -6.198 1.00 97.31 96 ALA A N 1
ATOM 753 C CA . ALA A 1 96 ? -8.441 -1.295 -5.997 1.00 97.31 96 ALA A CA 1
ATOM 754 C C . ALA A 1 96 ? -9.575 -1.671 -6.966 1.00 97.31 96 ALA A C 1
ATOM 756 O O . ALA A 1 96 ? -9.722 -2.835 -7.329 1.00 97.31 96 ALA A O 1
ATOM 757 N N . TYR A 1 97 ? -10.413 -0.717 -7.372 1.00 95.69 97 TYR A N 1
ATOM 758 C CA . TYR A 1 97 ? -11.645 -1.010 -8.097 1.00 95.69 97 TYR A CA 1
ATOM 759 C C . TYR A 1 97 ? -11.567 -0.784 -9.602 1.00 95.69 97 TYR A C 1
ATOM 761 O O . TYR A 1 97 ? -12.363 -1.381 -10.332 1.00 95.69 97 TYR A O 1
ATOM 769 N N . GLU A 1 98 ? -10.672 0.084 -10.054 1.00 95.19 98 GLU A N 1
ATOM 770 C CA . GLU A 1 98 ? -10.701 0.649 -11.402 1.00 95.19 98 GLU A CA 1
ATOM 771 C C . GLU A 1 98 ? -9.338 0.617 -12.098 1.00 95.19 98 GLU A C 1
ATOM 773 O O . GLU A 1 98 ? -9.308 0.777 -13.318 1.00 95.19 98 GLU A O 1
ATOM 778 N N . ASP A 1 99 ? -8.229 0.401 -11.375 1.00 96.81 99 ASP A N 1
ATOM 779 C CA . ASP A 1 99 ? -6.905 0.308 -12.004 1.00 96.81 99 ASP A CA 1
ATOM 780 C C . ASP A 1 99 ? -6.896 -0.826 -13.043 1.00 96.81 99 ASP A C 1
ATOM 782 O O . ASP A 1 99 ? -7.550 -1.846 -12.837 1.00 96.81 99 ASP A O 1
ATOM 786 N N . PRO A 1 100 ? -6.235 -0.688 -14.198 1.00 94.56 100 PRO A N 1
ATOM 787 C CA . PRO A 1 100 ? -6.111 -1.802 -15.133 1.00 94.56 100 PRO A CA 1
ATOM 788 C C . PRO A 1 100 ? -5.120 -2.874 -14.655 1.00 94.56 100 PRO A C 1
ATOM 790 O O . PRO A 1 100 ? -5.261 -4.027 -15.056 1.00 94.56 100 PRO A O 1
ATOM 793 N N . GLU A 1 101 ? -4.158 -2.518 -13.800 1.00 96.12 101 GLU A N 1
ATOM 794 C CA . GLU A 1 101 ? -3.027 -3.377 -13.446 1.00 96.12 101 GLU A CA 1
ATOM 795 C C . GLU A 1 101 ? -3.285 -4.207 -12.185 1.00 96.12 101 GLU A C 1
ATOM 797 O O . GLU A 1 101 ? -3.880 -3.745 -11.206 1.00 96.12 101 GLU A O 1
ATOM 802 N N . ILE A 1 102 ? -2.795 -5.448 -12.186 1.00 94.88 102 ILE A N 1
ATOM 803 C CA . ILE A 1 102 ? -3.101 -6.423 -11.134 1.00 94.88 102 ILE A CA 1
ATOM 804 C C . ILE A 1 102 ? -2.384 -6.123 -9.811 1.00 94.88 102 ILE A C 1
ATOM 806 O O . ILE A 1 102 ? -3.012 -6.146 -8.751 1.00 94.88 102 ILE A O 1
ATOM 810 N N . PHE A 1 103 ? -1.099 -5.758 -9.856 1.00 93.56 103 PHE A N 1
ATOM 811 C CA . PHE A 1 103 ? -0.308 -5.517 -8.647 1.00 93.56 103 PHE A CA 1
ATOM 812 C C . PHE A 1 103 ? -0.748 -4.253 -7.883 1.00 93.56 103 PHE A C 1
ATOM 814 O O . PHE A 1 103 ? -0.963 -4.339 -6.669 1.00 93.56 103 PHE A O 1
ATOM 821 N N . PRO A 1 104 ? -1.017 -3.101 -8.536 1.00 96.56 104 PRO A N 1
ATOM 822 C CA . PRO A 1 104 ? -1.608 -1.950 -7.856 1.00 96.56 104 PRO A CA 1
ATOM 823 C C . PRO A 1 104 ? -2.968 -2.254 -7.219 1.00 96.56 104 PRO A C 1
ATOM 825 O O . PRO A 1 104 ? -3.195 -1.858 -6.072 1.00 96.56 104 PRO A O 1
ATOM 828 N N . LYS A 1 105 ? -3.857 -3.000 -7.901 1.00 97.19 105 LYS A N 1
ATOM 829 C CA . LYS A 1 105 ? -5.128 -3.442 -7.298 1.00 97.19 105 LYS A CA 1
ATOM 830 C C . LYS A 1 105 ? -4.897 -4.268 -6.047 1.00 97.19 105 LYS A C 1
ATOM 832 O O . LYS A 1 105 ? -5.556 -4.030 -5.033 1.00 97.19 105 LYS A O 1
ATOM 837 N N . PHE A 1 106 ? -3.983 -5.232 -6.124 1.00 97.12 106 PHE A N 1
ATOM 838 C CA . PHE A 1 106 ? -3.639 -6.108 -5.016 1.00 97.12 106 PHE A CA 1
ATOM 839 C C . PHE A 1 106 ? -3.168 -5.294 -3.807 1.00 97.12 106 PHE A C 1
ATOM 841 O O . PHE A 1 106 ? -3.787 -5.374 -2.745 1.00 97.12 106 PHE A O 1
ATOM 848 N N . ARG A 1 107 ? -2.162 -4.423 -3.971 1.00 96.31 107 ARG A N 1
ATOM 849 C CA . ARG A 1 107 ? -1.636 -3.604 -2.864 1.00 96.31 107 ARG A CA 1
ATOM 850 C C . ARG A 1 107 ? -2.638 -2.589 -2.323 1.00 96.31 107 ARG A C 1
ATOM 852 O O . ARG A 1 107 ? -2.674 -2.323 -1.121 1.00 96.31 107 ARG A O 1
ATOM 859 N N . ALA A 1 108 ? -3.470 -2.004 -3.182 1.00 97.12 108 ALA A N 1
ATOM 860 C CA . ALA A 1 108 ? -4.529 -1.118 -2.716 1.00 97.12 108 ALA A CA 1
ATOM 861 C C . ALA A 1 108 ? -5.575 -1.890 -1.894 1.00 97.12 108 ALA A C 1
ATOM 863 O O . ALA A 1 108 ? -6.035 -1.407 -0.859 1.00 97.12 108 ALA A O 1
ATOM 864 N N . SER A 1 109 ? -5.889 -3.121 -2.305 1.00 97.69 109 SER A N 1
ATOM 865 C CA . SER A 1 109 ? -6.793 -4.014 -1.578 1.00 97.69 109 SER A CA 1
ATOM 866 C C . SER A 1 109 ? -6.215 -4.426 -0.220 1.00 97.69 109 SER A C 1
ATOM 868 O O . SER A 1 109 ? -6.938 -4.384 0.776 1.00 97.69 109 SER A O 1
ATOM 870 N N . THR A 1 110 ? -4.915 -4.741 -0.132 1.00 96.44 110 THR A N 1
ATOM 871 C CA . THR A 1 110 ? -4.264 -5.046 1.158 1.00 96.44 110 THR A CA 1
ATOM 872 C C . THR A 1 110 ? -4.287 -3.846 2.101 1.00 96.44 110 THR A C 1
ATOM 874 O O . THR A 1 110 ? -4.587 -3.999 3.284 1.00 96.44 110 THR A O 1
ATOM 877 N N . ALA A 1 111 ? -4.045 -2.637 1.585 1.00 94.50 111 ALA A N 1
ATOM 878 C CA . ALA A 1 111 ? -4.088 -1.415 2.382 1.00 94.50 111 ALA A CA 1
ATOM 879 C C . ALA A 1 111 ? -5.492 -1.126 2.939 1.00 94.50 111 ALA A C 1
ATOM 881 O O . ALA A 1 111 ? -5.619 -0.752 4.104 1.00 94.50 111 ALA A O 1
ATOM 882 N N . LEU A 1 112 ? -6.548 -1.335 2.142 1.00 94.31 112 LEU A N 1
ATOM 883 C CA . LEU A 1 112 ? -7.937 -1.182 2.593 1.00 94.31 112 LEU A CA 1
ATOM 884 C C . LEU A 1 112 ? -8.300 -2.188 3.691 1.00 94.31 112 LEU A C 1
ATOM 886 O O . LEU A 1 112 ? -8.968 -1.817 4.657 1.00 94.31 112 LEU A O 1
ATOM 890 N N . VAL A 1 113 ? -7.828 -3.435 3.584 1.00 94.62 113 VAL A N 1
ATOM 891 C CA . VAL A 1 113 ? -8.012 -4.434 4.646 1.00 94.62 113 VAL A CA 1
ATOM 892 C C . VAL A 1 113 ? -7.287 -4.019 5.926 1.00 94.62 113 VAL A C 1
ATOM 894 O O . VAL A 1 113 ? -7.884 -4.081 6.997 1.00 94.62 113 VAL A O 1
ATOM 897 N N . GLU A 1 114 ? -6.033 -3.566 5.852 1.00 92.94 114 GLU A N 1
ATOM 898 C CA . GLU A 1 114 ? -5.302 -3.116 7.048 1.00 92.94 114 GLU A CA 1
ATOM 899 C C . GLU A 1 114 ? -5.935 -1.875 7.688 1.00 92.94 114 GLU A C 1
ATOM 901 O O . GLU A 1 114 ? -5.964 -1.773 8.919 1.00 92.94 114 GLU A O 1
ATOM 906 N N . ALA A 1 115 ? -6.494 -0.968 6.883 1.00 89.56 115 ALA A N 1
ATOM 907 C CA . ALA A 1 115 ? -7.239 0.180 7.386 1.00 89.56 115 ALA A CA 1
ATOM 908 C C . ALA A 1 115 ? -8.461 -0.267 8.204 1.00 89.56 115 ALA A C 1
ATOM 910 O O . ALA A 1 115 ? -8.599 0.137 9.360 1.00 89.56 115 ALA A O 1
ATOM 911 N N . ASP A 1 116 ? -9.308 -1.137 7.641 1.00 90.44 116 ASP A N 1
ATOM 912 C CA . ASP A 1 116 ? -10.506 -1.655 8.317 1.00 90.44 116 ASP A CA 1
ATOM 913 C C . ASP A 1 116 ? -10.157 -2.517 9.540 1.00 90.44 116 ASP A C 1
ATOM 915 O O . ASP A 1 116 ? -10.797 -2.419 10.583 1.00 90.44 116 ASP A O 1
ATOM 919 N N . LYS A 1 117 ? -9.107 -3.335 9.455 1.00 88.62 117 LYS A N 1
ATOM 920 C CA . LYS A 1 117 ? -8.680 -4.232 10.535 1.00 88.62 117 LYS A CA 1
ATOM 921 C C . LYS A 1 117 ? -8.167 -3.487 11.762 1.00 88.62 117 LYS A C 1
ATOM 923 O O . LYS A 1 117 ? -8.453 -3.896 12.888 1.00 88.62 117 LYS A O 1
ATOM 928 N N . ASN A 1 118 ? -7.376 -2.433 11.565 1.00 85.69 118 ASN A N 1
ATOM 929 C CA . ASN A 1 118 ? -6.739 -1.721 12.675 1.00 85.69 118 ASN A CA 1
ATOM 930 C C . ASN A 1 118 ? -7.551 -0.524 13.166 1.00 85.69 118 ASN A C 1
ATOM 932 O O . ASN A 1 118 ? -7.360 -0.119 14.311 1.00 85.69 118 ASN A O 1
ATOM 936 N N . ASN A 1 119 ? -8.431 0.031 12.329 1.00 78.00 119 ASN A N 1
ATOM 937 C CA . ASN A 1 119 ? -9.201 1.232 12.645 1.00 78.00 119 ASN A CA 1
ATOM 938 C C . ASN A 1 119 ? -10.659 1.136 12.133 1.00 78.00 119 ASN A C 1
ATOM 940 O O . ASN A 1 119 ? -11.107 2.039 11.423 1.00 78.00 119 ASN A O 1
ATOM 944 N N . PRO A 1 120 ? -11.421 0.077 12.471 1.00 78.56 120 PRO A N 1
ATOM 945 C CA . PRO A 1 120 ? -12.757 -0.162 11.909 1.00 78.56 120 PRO A CA 1
ATOM 946 C C . PRO A 1 120 ? -13.746 0.977 12.195 1.00 78.56 120 PRO A C 1
ATOM 948 O O . PRO A 1 120 ? -14.596 1.286 11.369 1.00 78.56 120 PRO A O 1
ATOM 951 N N . GLU A 1 121 ? -13.629 1.647 13.343 1.00 72.12 121 GLU A N 1
ATOM 952 C CA . GLU A 1 121 ? -14.464 2.798 13.713 1.00 72.12 121 GLU A CA 1
ATOM 953 C C . GLU A 1 121 ? -14.205 4.059 12.876 1.00 72.12 121 GLU A C 1
ATOM 955 O O . GLU A 1 121 ? -15.020 4.979 12.861 1.00 72.12 121 GLU A O 1
ATOM 960 N N . ASN A 1 122 ? -13.054 4.100 12.210 1.00 62.12 122 ASN A N 1
ATOM 961 C CA . ASN A 1 122 ? -12.537 5.225 11.442 1.00 62.12 122 ASN A CA 1
ATOM 962 C C . ASN A 1 122 ? -12.602 4.951 9.937 1.00 62.12 122 ASN A C 1
ATOM 964 O O . ASN A 1 122 ? -12.228 5.803 9.146 1.00 62.12 122 ASN A O 1
ATOM 968 N N . VAL A 1 123 ? -13.053 3.776 9.517 1.00 61.75 123 VAL A N 1
ATOM 969 C CA . VAL A 1 123 ? -13.257 3.443 8.111 1.00 61.75 123 VAL A CA 1
ATOM 970 C C . VAL A 1 123 ? -14.763 3.472 7.868 1.00 61.75 123 VAL A C 1
ATOM 972 O O . VAL A 1 123 ? -15.412 2.440 7.768 1.00 61.75 123 VAL A O 1
ATOM 975 N N . ASP A 1 124 ? -15.343 4.676 7.781 1.00 61.03 124 ASP A N 1
ATOM 976 C CA . ASP A 1 124 ? -16.705 4.852 7.241 1.00 61.03 124 ASP A CA 1
ATOM 977 C C . ASP A 1 124 ? -16.648 4.799 5.710 1.00 61.03 124 ASP A C 1
ATOM 979 O O . ASP A 1 124 ? -16.922 5.756 4.985 1.00 61.03 124 ASP A O 1
ATOM 983 N N . LEU A 1 125 ? -16.153 3.673 5.208 1.00 63.84 125 LEU A N 1
ATOM 984 C CA . LEU A 1 125 ? -16.076 3.393 3.793 1.00 63.84 125 LEU A CA 1
ATOM 985 C C . LEU A 1 125 ? -16.820 2.105 3.552 1.00 63.84 125 LEU A C 1
ATOM 987 O O . LEU A 1 125 ? -16.491 1.064 4.110 1.00 63.84 125 LEU A O 1
ATOM 991 N N . ASP A 1 126 ? -17.804 2.199 2.669 1.00 83.19 126 ASP A N 1
ATOM 992 C CA . ASP A 1 126 ? -18.447 1.059 2.037 1.00 83.19 126 ASP A CA 1
ATOM 993 C C . ASP A 1 126 ? -17.383 0.293 1.230 1.00 83.19 126 ASP A C 1
ATOM 995 O O . ASP A 1 126 ? -17.134 0.591 0.055 1.00 83.19 126 ASP A O 1
ATOM 999 N N . ILE A 1 127 ? -16.610 -0.552 1.919 1.00 89.31 127 ILE A N 1
ATOM 1000 C CA . ILE A 1 127 ? -15.591 -1.422 1.342 1.00 89.31 127 ILE A CA 1
ATOM 1001 C C . ILE A 1 127 ? -16.313 -2.662 0.836 1.00 89.31 127 ILE A C 1
ATOM 1003 O O . ILE A 1 127 ? -16.839 -3.461 1.610 1.00 89.31 127 ILE A O 1
ATOM 1007 N N . ASP A 1 128 ? -16.290 -2.844 -0.479 1.00 94.56 128 ASP A N 1
ATOM 1008 C CA . ASP A 1 128 ? -16.799 -4.055 -1.104 1.00 94.56 128 ASP A CA 1
ATOM 1009 C C . ASP A 1 128 ? -15.782 -5.194 -0.942 1.00 94.56 128 ASP A C 1
ATOM 1011 O O . ASP A 1 128 ? -14.874 -5.372 -1.759 1.00 94.56 128 ASP A O 1
ATOM 1015 N N . PHE A 1 129 ? -15.927 -5.967 0.136 1.00 95.06 129 PHE A N 1
ATOM 1016 C CA . PHE A 1 129 ? -15.062 -7.113 0.415 1.00 95.06 129 PHE A CA 1
ATOM 1017 C C . PHE A 1 129 ? -15.166 -8.226 -0.637 1.00 95.06 129 PHE A C 1
ATOM 1019 O O . PHE A 1 129 ? -14.192 -8.959 -0.799 1.00 95.06 129 PHE A O 1
ATOM 1026 N N . ASN A 1 130 ? -16.271 -8.343 -1.391 1.00 96.56 130 ASN A N 1
ATOM 1027 C CA . ASN A 1 130 ? -16.337 -9.307 -2.499 1.00 96.56 130 ASN A CA 1
ATOM 1028 C C . ASN A 1 130 ? -15.372 -8.900 -3.612 1.00 96.56 130 ASN A C 1
ATOM 1030 O O . ASN A 1 130 ? -14.650 -9.742 -4.138 1.00 96.56 130 ASN A O 1
ATOM 1034 N N . LYS A 1 131 ? -15.314 -7.601 -3.918 1.00 96.56 131 LYS A N 1
ATOM 1035 C CA . LYS A 1 131 ? -14.383 -7.067 -4.911 1.00 96.56 131 LYS A CA 1
ATOM 1036 C C . LYS A 1 131 ? -12.924 -7.154 -4.460 1.00 96.56 131 LYS A C 1
ATOM 1038 O O . LYS A 1 131 ? -12.055 -7.470 -5.264 1.00 96.56 131 LYS A O 1
ATOM 1043 N N . LEU A 1 132 ? -12.643 -6.922 -3.173 1.00 97.00 132 LEU A N 1
ATOM 1044 C CA . LEU A 1 132 ? -11.293 -7.148 -2.638 1.00 97.00 132 LEU A CA 1
ATOM 1045 C C . LEU A 1 132 ? -10.889 -8.624 -2.748 1.00 97.00 132 LEU A C 1
ATOM 1047 O O . LEU A 1 132 ? -9.768 -8.924 -3.148 1.00 97.00 132 LEU A O 1
ATOM 1051 N N . LEU A 1 133 ? -11.808 -9.542 -2.435 1.00 97.56 133 LEU A N 1
ATOM 1052 C CA . LEU A 1 133 ? -11.578 -10.979 -2.555 1.00 97.56 133 LEU A CA 1
ATOM 1053 C C . LEU A 1 133 ? -11.317 -11.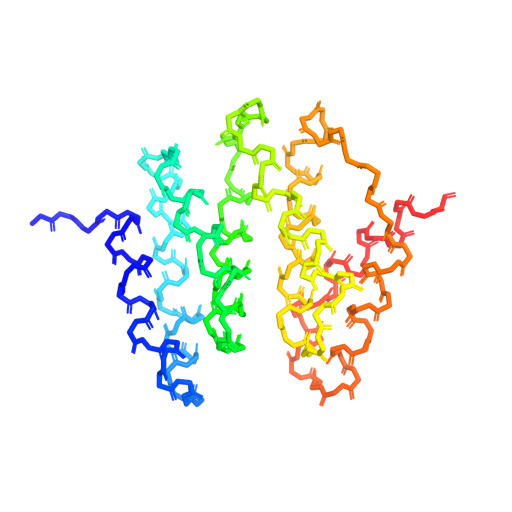403 -4.009 1.00 97.56 133 LEU A C 1
ATOM 1055 O O . LEU A 1 133 ? -10.430 -12.219 -4.245 1.00 97.56 133 LEU A O 1
ATOM 1059 N N . GLU A 1 134 ? -12.049 -10.845 -4.977 1.00 97.25 134 GLU A N 1
ATOM 1060 C CA . GLU A 1 134 ? -11.784 -11.028 -6.412 1.00 97.25 134 GLU A CA 1
ATOM 1061 C C . GLU A 1 134 ? -10.353 -10.599 -6.760 1.00 97.25 134 GLU A C 1
ATOM 1063 O O . GLU A 1 134 ? -9.578 -11.420 -7.242 1.00 97.25 134 GLU A O 1
ATOM 1068 N N . ASN A 1 135 ? -9.958 -9.378 -6.385 1.00 97.12 135 ASN A N 1
ATOM 1069 C CA . ASN A 1 135 ? -8.610 -8.866 -6.638 1.00 97.12 135 ASN A CA 1
ATOM 1070 C C . ASN A 1 135 ? -7.501 -9.754 -6.044 1.00 97.12 135 ASN A C 1
ATOM 1072 O O . ASN A 1 135 ? -6.464 -9.944 -6.677 1.00 97.12 135 ASN A O 1
ATOM 1076 N N . PHE A 1 136 ? -7.686 -10.283 -4.827 1.00 97.62 136 PHE A N 1
ATOM 1077 C CA . PHE A 1 136 ? -6.695 -11.169 -4.208 1.00 97.62 136 PHE A CA 1
ATOM 1078 C C . PHE A 1 136 ? -6.573 -12.501 -4.949 1.00 97.62 136 PHE A C 1
ATOM 1080 O O . PHE A 1 136 ? -5.462 -12.971 -5.172 1.00 97.62 136 PHE A O 1
ATOM 1087 N N . ASN A 1 137 ? -7.699 -13.102 -5.337 1.00 96.31 137 ASN A N 1
ATOM 1088 C CA . ASN A 1 137 ? -7.686 -14.359 -6.082 1.00 96.31 137 ASN A CA 1
ATOM 1089 C C . ASN A 1 137 ? -7.088 -14.178 -7.479 1.00 96.31 137 ASN A C 1
ATOM 1091 O O . ASN A 1 137 ? -6.331 -15.035 -7.922 1.00 96.31 137 ASN A O 1
ATOM 1095 N N . ASP A 1 138 ? -7.392 -13.068 -8.154 1.00 95.88 138 ASP A N 1
ATOM 1096 C CA . ASP A 1 138 ? -6.800 -12.740 -9.450 1.00 95.88 138 ASP A CA 1
ATOM 1097 C C . ASP A 1 138 ? -5.276 -12.627 -9.338 1.00 95.88 138 ASP A C 1
ATOM 1099 O O . ASP A 1 138 ? -4.565 -13.254 -10.119 1.00 95.88 138 ASP A O 1
ATOM 1103 N N . ALA A 1 139 ? -4.767 -11.906 -8.332 1.00 94.31 139 ALA A N 1
ATOM 1104 C CA . ALA A 1 139 ? -3.328 -11.755 -8.114 1.00 94.31 139 ALA A CA 1
ATOM 1105 C C . ALA A 1 139 ? -2.628 -13.097 -7.833 1.00 94.31 139 ALA A C 1
ATOM 1107 O O . ALA A 1 139 ? -1.592 -13.379 -8.423 1.00 94.31 139 ALA A O 1
ATOM 1108 N N . VAL A 1 140 ? -3.222 -13.951 -6.991 1.00 95.38 140 VAL A N 1
ATOM 1109 C CA . VAL A 1 140 ? -2.692 -15.296 -6.690 1.00 95.38 140 VAL A CA 1
ATOM 1110 C C . VAL A 1 140 ? -2.711 -16.220 -7.912 1.00 95.38 140 VAL A C 1
ATOM 1112 O O . VAL A 1 140 ? -1.866 -17.103 -8.033 1.00 95.38 140 VAL A O 1
ATOM 1115 N N . ASN A 1 141 ? -3.676 -16.050 -8.817 1.00 95.00 141 ASN A N 1
ATOM 1116 C CA . ASN A 1 141 ? -3.730 -16.827 -10.055 1.00 95.00 141 ASN A CA 1
ATOM 1117 C C . ASN A 1 141 ? -2.666 -16.390 -11.078 1.00 95.00 141 ASN A C 1
ATOM 1119 O O . ASN A 1 141 ? -2.260 -17.219 -11.892 1.00 95.00 141 ASN A O 1
ATOM 1123 N N . GLU A 1 142 ? -2.261 -15.115 -11.067 1.00 93.38 142 GLU A N 1
ATOM 1124 C CA . GLU A 1 142 ? -1.218 -14.568 -11.949 1.00 93.38 142 GLU A CA 1
ATOM 1125 C C . GLU A 1 142 ? 0.191 -14.916 -11.451 1.00 93.38 142 GLU A C 1
ATOM 1127 O O . GLU A 1 142 ? 1.054 -15.276 -12.250 1.00 93.38 142 GLU A O 1
ATOM 1132 N N . ASP A 1 143 ? 0.404 -14.848 -10.136 1.00 90.62 143 ASP A N 1
ATOM 1133 C CA . ASP A 1 143 ? 1.689 -15.095 -9.489 1.00 90.62 143 ASP A CA 1
ATOM 1134 C C . ASP A 1 143 ? 1.482 -15.879 -8.184 1.00 90.62 143 ASP A C 1
ATOM 1136 O O . ASP A 1 143 ? 0.962 -15.362 -7.187 1.00 90.62 143 ASP A O 1
ATOM 1140 N N . ASP A 1 144 ? 1.878 -17.156 -8.183 1.00 89.62 144 ASP A N 1
ATOM 1141 C CA . ASP A 1 144 ? 1.682 -18.042 -7.039 1.00 89.62 144 ASP A CA 1
ATOM 1142 C C . ASP A 1 144 ? 2.574 -17.675 -5.846 1.00 89.62 144 ASP A C 1
ATOM 1144 O O . ASP A 1 144 ? 2.216 -18.007 -4.707 1.00 89.62 144 ASP A O 1
ATOM 1148 N N . GLU A 1 145 ? 3.653 -16.914 -6.059 1.00 87.38 145 GLU A N 1
ATOM 1149 C CA . GLU A 1 145 ? 4.501 -16.375 -4.991 1.00 87.38 145 GLU A CA 1
ATOM 1150 C C . GLU A 1 145 ? 3.730 -15.377 -4.109 1.00 87.38 145 GLU A C 1
ATOM 1152 O O . GLU A 1 145 ? 4.001 -15.252 -2.910 1.00 87.38 145 GLU A O 1
ATOM 1157 N N . LEU A 1 146 ? 2.670 -14.751 -4.638 1.00 88.56 146 LEU A N 1
ATOM 1158 C CA . LEU A 1 146 ? 1.798 -13.864 -3.864 1.00 88.56 146 LEU A CA 1
ATOM 1159 C C . LEU A 1 146 ? 0.866 -14.603 -2.899 1.00 88.56 146 LEU A C 1
ATOM 1161 O O . LEU A 1 146 ? 0.279 -13.964 -2.022 1.00 88.56 146 LEU A O 1
ATOM 1165 N N . SER A 1 147 ? 0.733 -15.930 -3.003 1.00 92.06 147 SER A N 1
ATOM 1166 C CA . SER A 1 147 ? -0.183 -16.722 -2.167 1.00 92.06 147 SER A CA 1
ATOM 1167 C C . SER A 1 147 ? 0.061 -16.512 -0.676 1.00 92.06 147 SER A C 1
ATOM 1169 O O . SER A 1 147 ? -0.879 -16.312 0.096 1.00 92.06 147 SER A O 1
ATOM 1171 N N . GLU A 1 148 ? 1.327 -16.533 -0.251 1.00 90.88 148 GLU A N 1
ATOM 1172 C CA . GLU A 1 148 ? 1.683 -16.382 1.163 1.00 90.88 148 GLU A CA 1
ATOM 1173 C C . GLU A 1 148 ? 1.290 -15.004 1.702 1.00 90.88 148 GLU A C 1
ATOM 1175 O O . GLU A 1 148 ? 0.782 -14.894 2.820 1.00 90.88 148 GLU A O 1
ATOM 1180 N N . VAL A 1 149 ? 1.461 -13.965 0.881 1.00 88.62 149 VAL A N 1
ATOM 1181 C CA . VAL A 1 149 ? 1.105 -12.587 1.227 1.00 88.62 149 VAL A CA 1
ATOM 1182 C C . VAL A 1 149 ? -0.411 -12.391 1.200 1.00 88.62 149 VAL A C 1
ATOM 1184 O O . VAL A 1 149 ? -0.941 -11.714 2.076 1.00 88.62 149 VAL A O 1
ATOM 1187 N N . ALA A 1 150 ? -1.119 -12.976 0.232 1.00 93.75 150 ALA A N 1
ATOM 1188 C CA . ALA A 1 150 ? -2.553 -12.790 0.018 1.00 93.75 150 ALA A CA 1
ATOM 1189 C C . ALA A 1 150 ? -3.428 -13.525 1.047 1.00 93.75 150 ALA A C 1
ATOM 1191 O O . ALA A 1 150 ? -4.475 -13.008 1.442 1.00 93.75 150 ALA A O 1
ATOM 1192 N N . ASN A 1 151 ? -3.007 -14.710 1.504 1.00 95.56 151 ASN A N 1
ATOM 1193 C CA . ASN A 1 151 ? -3.813 -15.599 2.350 1.00 95.56 151 ASN A CA 1
ATOM 1194 C C . ASN A 1 151 ? -4.419 -14.923 3.599 1.00 95.56 151 ASN A C 1
ATOM 1196 O O . ASN A 1 151 ? -5.628 -15.066 3.808 1.00 95.56 151 ASN A O 1
ATOM 1200 N N . PRO A 1 152 ? -3.665 -14.143 4.402 1.00 95.44 152 PRO A N 1
ATOM 1201 C CA . PRO A 1 152 ? -4.238 -13.448 5.556 1.00 95.44 152 PRO A CA 1
ATOM 1202 C C . PRO A 1 152 ? -5.347 -12.452 5.185 1.00 95.44 152 PRO A C 1
ATOM 1204 O O . PRO A 1 152 ? -6.284 -12.248 5.959 1.00 95.44 152 PRO A O 1
ATOM 1207 N N . TYR A 1 153 ? -5.257 -11.823 4.010 1.00 96.38 153 TYR A N 1
ATOM 1208 C CA . T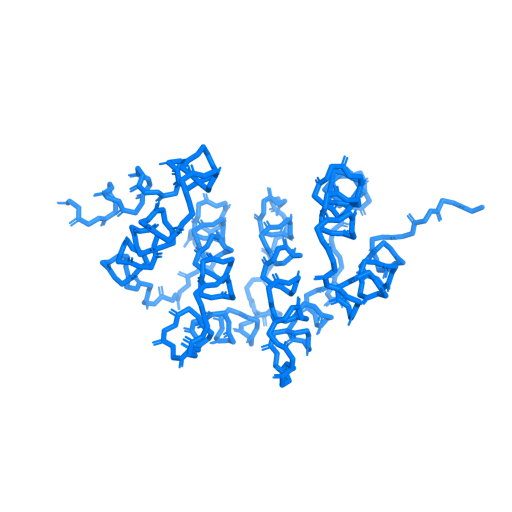YR A 1 153 ? -6.242 -10.847 3.540 1.00 96.38 153 TYR A CA 1
ATOM 1209 C C . TYR A 1 153 ? -7.471 -11.521 2.922 1.00 96.38 153 TYR A C 1
ATOM 1211 O O . TYR A 1 153 ? -8.591 -11.063 3.149 1.00 96.38 153 TYR A O 1
ATOM 1219 N N . ILE A 1 154 ? -7.280 -12.637 2.210 1.00 96.81 154 ILE A N 1
ATOM 1220 C CA . ILE A 1 154 ? -8.361 -13.498 1.704 1.00 96.81 154 ILE A CA 1
ATOM 1221 C C . ILE A 1 154 ? -9.218 -14.016 2.862 1.00 96.81 154 ILE A C 1
ATOM 1223 O O . ILE A 1 154 ? -10.448 -13.945 2.792 1.00 96.81 154 ILE A O 1
ATOM 1227 N N . GLU A 1 155 ? -8.587 -14.509 3.932 1.00 96.56 155 GLU A N 1
ATOM 1228 C CA . GLU A 1 155 ? -9.280 -14.992 5.133 1.00 96.56 155 GLU A CA 1
ATOM 1229 C C . GLU A 1 155 ? -10.122 -13.876 5.763 1.00 96.56 155 GLU A C 1
ATOM 1231 O O . GLU A 1 155 ? -11.326 -14.042 5.964 1.00 96.56 155 GLU A O 1
ATOM 1236 N N . TYR A 1 156 ? -9.519 -12.703 5.973 1.00 95.69 156 TYR A N 1
ATOM 1237 C CA . TYR A 1 156 ? -10.206 -11.552 6.553 1.00 95.69 156 TYR A CA 1
ATOM 1238 C C . TYR A 1 156 ? -11.397 -11.073 5.708 1.00 95.69 156 TYR A C 1
ATOM 1240 O O . TYR A 1 156 ? -12.492 -10.869 6.236 1.00 95.69 156 TYR A O 1
ATOM 1248 N N . ALA A 1 157 ? -11.210 -10.911 4.393 1.00 94.88 157 ALA A N 1
ATOM 1249 C CA . ALA A 1 157 ? -12.277 -10.480 3.490 1.00 94.88 157 ALA A CA 1
ATOM 1250 C C . ALA A 1 157 ? -13.424 -11.500 3.449 1.00 94.88 157 ALA A C 1
ATOM 1252 O O . ALA A 1 157 ? -14.594 -11.123 3.507 1.00 94.88 157 ALA A O 1
ATOM 1253 N N . SER A 1 158 ? -13.094 -12.794 3.429 1.00 96.19 158 SER A N 1
ATOM 1254 C CA . SER A 1 158 ? -14.081 -13.876 3.466 1.00 96.19 158 SER A CA 1
ATOM 1255 C C . SER A 1 158 ? -14.918 -13.858 4.745 1.00 96.19 158 SER A C 1
ATOM 1257 O O . SER A 1 158 ? -16.110 -14.155 4.697 1.00 96.19 158 SER A O 1
ATOM 1259 N N . ASP A 1 159 ? -14.325 -13.512 5.886 1.00 95.56 159 ASP A N 1
ATOM 1260 C CA . ASP A 1 159 ? -15.041 -13.416 7.160 1.00 95.56 159 ASP A CA 1
ATOM 1261 C C . ASP A 1 159 ? -15.959 -12.193 7.247 1.00 95.56 159 ASP A C 1
ATOM 1263 O O . ASP A 1 159 ? -17.012 -12.280 7.872 1.00 95.56 159 ASP A O 1
ATOM 1267 N N . LYS A 1 160 ? -15.621 -11.082 6.582 1.00 92.88 160 LYS A N 1
ATOM 1268 C CA . LYS A 1 160 ? -16.469 -9.876 6.510 1.00 92.88 160 LYS A CA 1
ATOM 1269 C C . LYS A 1 160 ? -17.711 -10.041 5.626 1.00 92.88 160 LYS A C 1
ATOM 1271 O O . LYS A 1 160 ? -18.667 -9.290 5.796 1.00 92.88 160 LYS A O 1
ATOM 1276 N N . ILE A 1 161 ? -17.694 -10.991 4.688 1.00 93.62 161 ILE A N 1
ATOM 1277 C CA . ILE A 1 161 ? -18.811 -11.276 3.767 1.00 93.62 161 ILE A CA 1
ATOM 1278 C C . ILE A 1 161 ? -19.895 -12.159 4.417 1.00 93.62 161 ILE A C 1
ATOM 1280 O O . ILE A 1 161 ? -21.057 -12.086 4.014 1.00 93.62 161 ILE A O 1
ATOM 1284 N N . LYS A 1 162 ? -19.517 -13.020 5.370 1.00 88.50 162 LYS A N 1
ATOM 1285 C CA . LYS A 1 162 ? -20.408 -14.003 6.017 1.00 88.50 162 LYS A CA 1
ATOM 1286 C C . LYS A 1 162 ? -21.428 -13.352 6.949 1.00 88.50 162 LYS A C 1
ATOM 1288 O O . LYS A 1 162 ? -22.572 -13.863 6.963 1.00 88.50 162 LYS A O 1
#

Foldseek 3Di:
DDAALVRLLVVLLVLLVVPDPVSVCCCVVPSLVVSLVRCQVVNDDLVLLVSLLVQCPDPDPSSLLSSLSSLLSNLLHLDDALVSRVSSLVSLCCQLQPPPDLSSVLSSLSSNLSNCVRPVVSCPDPDPLVSSLVSLVVNCVVPVVCVVVSVVSNVSSVVVVD

pLDDT: mean 89.89, std 10.43, range [44.22, 97.81]

Sequence (162 aa):
MSRTATDIISDGLSYAIKGSDDDWTYIDETLIPKLEKTLIEEGTDGSEYIKSEKLLRNENDNIRDYGGTVATSLFKTKSYIHSEHSNLLEVLKSVAYEDPEIFPKFRASTALVEADKNNPENVDLDIDFNKLLENFNDAVNEDDELSEVANPYIEYASDKIK